Protein AF-A0A4U3ACS5-F1 (afdb_monomer)

Mean predicted aligned error: 6.68 Å

Sequence (131 aa):
DKVVKEVTTDKDGKATIDDLSVGKYKLVEKESLPGYKKLIESVSFEITKGMTEVLSLKIENEMVDTGNIEITKIDKDNKAPLVGVTFVVQDEKGNEVKKVTTDKEGKANVSDLSVGKYELVEVESLPGYKK

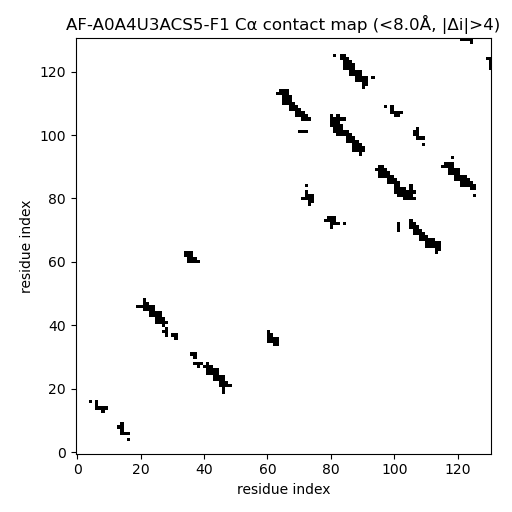Nearest PDB structures (foldseek):
  4p0d-assembly1_A  TM=8.844E-01  e=2.831E-04  Streptococcus pyogenes MGAS10394
  3is1-assembly1_X  TM=9.427E-01  e=7.070E-02  Staphylococcus saprophyticus subsp. saprophyticus ATCC 15305 = NCTC 7292
  3is0-assembly1_X  TM=7.943E-01  e=4.364E-02  Staphylococcus saprophyticus subsp. saprophyticus ATCC 15305 = NCTC 7292
  3irz-assembly1_A  TM=4.432E-01  e=2.174E-02  Staphylococcus saprophyticus subsp. saprophyticus ATCC 15305 = NCTC 7292
  2y24-assembly1_A  TM=4.923E-01  e=3.171E-01  Dickeya chrysanthemi

InterPro domains:
  IPR013783 Immunoglobulin-like fold [G3DSA:2.60.40.10] (1-70)
  IPR013783 Immunoglobulin-like fold [G3DSA:2.60.40.10] (71-131)
  IPR041033 SpaA-like, prealbumin fold domain subgroup 1 [PF17802] (3-56)
  IPR041033 SpaA-like, prealbumin fold domain subgroup 1 [PF17802] (67-130)

Structure (mmCIF, N/CA/C/O backbone):
data_AF-A0A4U3ACS5-F1
#
_entry.id   AF-A0A4U3ACS5-F1
#
loop_
_atom_site.group_PDB
_atom_site.id
_atom_site.type_symbol
_atom_site.label_atom_id
_atom_site.label_alt_id
_atom_site.label_comp_id
_atom_site.label_asym_id
_atom_site.label_entity_id
_atom_site.label_seq_id
_atom_site.pdbx_PDB_ins_code
_atom_site.Cartn_x
_atom_site.Cartn_y
_atom_site.Cartn_z
_atom_site.occupancy
_atom_site.B_iso_or_equiv
_atom_site.auth_seq_id
_atom_site.auth_comp_id
_atom_site.auth_asym_id
_atom_site.auth_atom_id
_atom_site.pdbx_PDB_model_num
ATOM 1 N N . ASP A 1 1 ? -13.704 -15.508 21.491 1.00 73.00 1 ASP A N 1
ATOM 2 C CA . ASP A 1 1 ? -14.334 -14.200 21.769 1.00 73.00 1 ASP A CA 1
ATOM 3 C C . ASP A 1 1 ? -15.684 -14.093 21.095 1.00 73.00 1 ASP A C 1
ATOM 5 O O . ASP A 1 1 ? -15.841 -14.602 19.992 1.00 73.00 1 ASP A O 1
ATOM 9 N N . LYS A 1 2 ? -16.659 -13.469 21.761 1.00 89.44 2 LYS A N 1
ATOM 10 C CA . LYS A 1 2 ? -17.986 -13.205 21.195 1.00 89.44 2 LYS A CA 1
ATOM 11 C C . LYS A 1 2 ? -18.021 -11.769 20.678 1.00 89.44 2 LYS A C 1
ATOM 13 O O . LYS A 1 2 ? -17.754 -10.847 21.443 1.00 89.44 2 LYS A O 1
ATOM 18 N N . VAL A 1 3 ? -18.380 -11.584 19.410 1.00 93.75 3 VAL A N 1
ATOM 19 C CA . VAL A 1 3 ? -18.648 -10.251 18.854 1.00 93.75 3 VAL A CA 1
ATOM 20 C C . VAL A 1 3 ? -19.976 -9.757 19.423 1.00 93.75 3 VAL A C 1
ATOM 22 O O . VAL A 1 3 ? -20.991 -10.444 19.320 1.00 93.75 3 VAL A O 1
ATOM 25 N N . VAL A 1 4 ? -19.954 -8.590 20.066 1.00 95.69 4 VAL A N 1
ATOM 26 C CA . VAL A 1 4 ? -21.152 -7.956 20.643 1.00 95.69 4 VAL A CA 1
ATOM 27 C C . VAL A 1 4 ? -21.725 -6.868 19.739 1.00 95.69 4 VAL A C 1
ATOM 29 O O . VAL A 1 4 ? -22.939 -6.695 19.703 1.00 95.69 4 VAL A O 1
ATOM 32 N N . LYS A 1 5 ? -20.871 -6.159 18.992 1.00 95.31 5 LYS A N 1
ATOM 33 C CA . LYS A 1 5 ? -21.249 -5.114 18.037 1.00 95.31 5 LYS A CA 1
ATOM 34 C C . LYS A 1 5 ? -20.142 -4.967 16.993 1.00 95.31 5 LYS A C 1
ATOM 36 O O . LYS A 1 5 ? -18.973 -5.184 17.308 1.00 95.31 5 LYS A O 1
ATOM 41 N N . GLU A 1 6 ? -20.519 -4.616 15.772 1.00 95.94 6 GLU A N 1
ATOM 42 C CA . GLU A 1 6 ? -19.607 -4.302 14.672 1.00 95.94 6 GLU A CA 1
ATOM 43 C C . GLU A 1 6 ? -19.964 -2.904 14.164 1.00 95.94 6 GLU A C 1
ATOM 45 O O . GLU A 1 6 ? -21.145 -2.575 14.042 1.00 95.94 6 GLU A O 1
ATOM 50 N N . VAL A 1 7 ? -18.951 -2.070 13.945 1.00 96.12 7 VAL A N 1
ATOM 51 C CA . VAL A 1 7 ? -19.102 -0.691 13.473 1.00 96.12 7 VAL A CA 1
ATOM 52 C C . VAL A 1 7 ? -18.013 -0.384 12.456 1.00 96.12 7 VAL A C 1
ATOM 54 O O . VAL A 1 7 ? -16.929 -0.965 12.505 1.00 96.12 7 VAL A O 1
ATOM 57 N N . THR A 1 8 ? -18.300 0.552 11.561 1.00 96.44 8 THR A N 1
ATOM 58 C CA . THR A 1 8 ? -17.364 1.055 10.553 1.00 96.44 8 THR A CA 1
ATOM 59 C C . THR A 1 8 ? -17.191 2.549 10.778 1.00 96.44 8 THR A C 1
ATOM 61 O O . THR A 1 8 ? -18.158 3.236 11.111 1.00 96.44 8 THR A O 1
ATOM 64 N N . THR A 1 9 ? -15.966 3.047 10.634 1.00 96.44 9 THR A N 1
ATOM 65 C CA . THR A 1 9 ? -15.699 4.482 10.704 1.00 96.44 9 THR A CA 1
ATOM 66 C C . THR A 1 9 ? -16.339 5.216 9.528 1.00 96.44 9 THR A C 1
ATOM 68 O O . THR A 1 9 ? -16.411 4.707 8.410 1.00 96.44 9 THR A O 1
ATOM 71 N N . ASP A 1 10 ? -16.831 6.420 9.790 1.00 97.06 10 ASP A N 1
ATOM 72 C CA . ASP A 1 10 ? -17.377 7.316 8.781 1.00 97.06 10 ASP A CA 1
ATOM 73 C C . ASP A 1 10 ? -16.269 8.059 8.006 1.00 97.06 10 ASP A C 1
ATOM 75 O O . ASP A 1 10 ? -15.069 7.863 8.215 1.00 97.06 10 ASP A O 1
ATOM 79 N N . LYS A 1 11 ? -16.682 8.954 7.100 1.00 96.69 11 LYS A N 1
ATOM 80 C CA . LYS A 1 11 ? -15.782 9.793 6.291 1.00 96.69 11 LYS A CA 1
ATOM 81 C C . LYS A 1 11 ? -14.870 10.717 7.111 1.00 96.69 11 LYS A C 1
ATOM 83 O O . LYS A 1 11 ? -13.879 11.204 6.578 1.00 96.69 11 LYS A O 1
ATOM 88 N N . ASP A 1 12 ? -15.228 10.987 8.365 1.00 96.62 12 ASP A N 1
ATOM 89 C CA . ASP A 1 12 ? -14.473 11.836 9.286 1.00 96.62 12 ASP A CA 1
ATOM 90 C C . ASP A 1 12 ? -13.623 10.983 10.255 1.00 96.62 12 ASP A C 1
ATOM 92 O O . ASP A 1 12 ? -13.015 11.520 11.184 1.00 96.62 12 ASP A O 1
ATOM 96 N N . GLY A 1 13 ? -13.569 9.659 10.043 1.00 95.00 13 GLY A N 1
ATOM 97 C CA . GLY A 1 13 ? -12.779 8.710 10.826 1.00 95.00 13 GLY A CA 1
ATOM 98 C C . GLY A 1 13 ? -13.406 8.326 12.167 1.00 95.00 13 GLY A C 1
ATOM 99 O O . GLY A 1 13 ? -12.688 7.874 13.060 1.00 95.00 13 GLY A O 1
ATOM 100 N N . LYS A 1 14 ? -14.719 8.516 12.346 1.00 96.75 14 LYS A N 1
ATOM 101 C CA . LYS A 1 14 ? -15.412 8.293 13.624 1.00 96.75 14 LYS A CA 1
ATOM 102 C C . LYS A 1 14 ? -16.374 7.117 13.554 1.00 96.75 14 LYS A C 1
ATOM 104 O O . LYS A 1 14 ? -17.014 6.882 12.539 1.00 96.75 14 LYS A O 1
ATOM 109 N N . ALA A 1 15 ? -16.507 6.396 14.660 1.00 96.75 15 ALA A N 1
ATOM 110 C CA . ALA A 1 15 ? -17.537 5.385 14.852 1.00 96.75 15 ALA A CA 1
ATOM 111 C C . 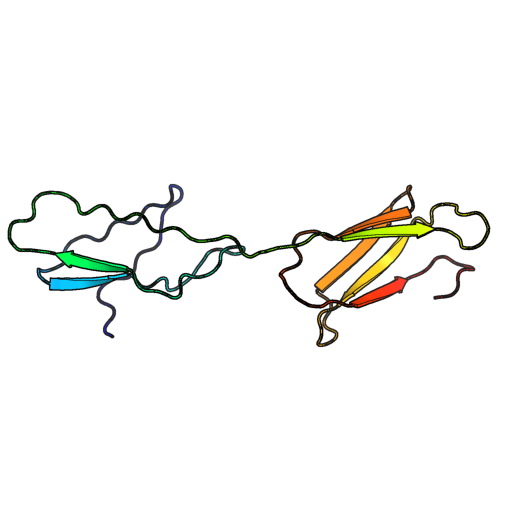ALA A 1 15 ? -18.099 5.506 16.271 1.00 96.75 15 ALA A C 1
ATOM 113 O O . ALA A 1 15 ? -17.354 5.777 17.215 1.00 96.75 15 ALA A O 1
ATOM 114 N N . THR A 1 16 ? -19.401 5.278 16.421 1.00 95.31 16 THR A N 1
ATOM 115 C CA . THR A 1 16 ? -20.092 5.336 17.713 1.00 95.31 16 THR A CA 1
ATOM 116 C C . THR A 1 16 ? -20.688 3.974 18.033 1.00 95.31 16 THR A C 1
ATOM 118 O O . THR A 1 16 ? -21.275 3.320 17.171 1.00 95.31 16 THR A O 1
ATOM 121 N N . ILE A 1 17 ? -20.513 3.530 19.278 1.00 95.12 17 ILE A N 1
ATOM 122 C CA . ILE A 1 17 ? -21.068 2.275 19.782 1.00 95.12 17 ILE A CA 1
ATOM 123 C C . ILE A 1 17 ? -21.988 2.600 20.955 1.00 95.12 17 ILE A C 1
ATOM 125 O O . ILE A 1 17 ? -21.522 2.839 22.065 1.00 95.12 17 ILE A O 1
ATOM 129 N N . ASP A 1 18 ? -23.292 2.563 20.700 1.00 92.50 18 ASP A N 1
ATOM 130 C CA . ASP A 1 18 ? -24.304 2.808 21.730 1.00 92.50 18 ASP A CA 1
ATOM 131 C C . ASP A 1 18 ? -24.751 1.517 22.433 1.00 92.50 18 ASP A C 1
ATOM 133 O O . ASP A 1 18 ? -24.530 0.406 21.929 1.00 92.50 18 ASP A O 1
ATOM 137 N N . ASP A 1 19 ? -25.421 1.678 23.575 1.00 90.44 19 ASP A N 1
ATOM 138 C CA . ASP A 1 19 ? -26.111 0.624 24.336 1.00 90.44 19 ASP A CA 1
ATOM 139 C C . ASP A 1 19 ? -25.220 -0.529 24.836 1.00 90.44 19 ASP A C 1
ATOM 141 O O . ASP A 1 19 ? -25.658 -1.677 24.963 1.00 90.44 19 ASP A O 1
ATOM 145 N N . LEU A 1 20 ? -23.955 -0.242 25.158 1.00 93.44 20 LEU A N 1
ATOM 146 C CA . LEU A 1 20 ? -23.097 -1.212 25.840 1.00 93.44 20 LEU A CA 1
ATOM 147 C C . LEU A 1 20 ? -23.486 -1.351 27.315 1.00 93.44 20 LEU A C 1
ATOM 149 O O . LEU A 1 20 ? -23.587 -0.377 28.058 1.00 93.44 20 LEU A O 1
ATOM 153 N N . SER A 1 21 ? -23.656 -2.596 27.759 1.00 94.62 21 SER A N 1
ATOM 154 C CA . SER A 1 21 ? -23.855 -2.911 29.176 1.00 94.62 21 SER A CA 1
ATOM 155 C C . SER A 1 21 ? -22.568 -2.699 29.979 1.00 94.62 21 SER A C 1
ATOM 157 O O . SER A 1 21 ? -21.469 -2.741 29.425 1.00 94.62 21 SER A O 1
ATOM 159 N N . VAL A 1 22 ? -22.691 -2.546 31.300 1.00 96.12 22 VAL A N 1
ATOM 160 C CA . VAL A 1 22 ? -21.538 -2.516 32.214 1.00 96.12 22 VAL A CA 1
ATOM 161 C C . VAL A 1 22 ? -20.686 -3.773 32.022 1.00 96.12 22 VAL A C 1
ATOM 163 O O . VAL A 1 22 ? -21.210 -4.888 32.043 1.00 96.12 22 VAL A O 1
ATOM 166 N N . GLY A 1 23 ? -19.381 -3.596 31.835 1.00 96.81 23 GLY A N 1
ATOM 167 C CA . GLY A 1 23 ? -18.460 -4.699 31.584 1.00 96.81 23 GLY A CA 1
ATOM 168 C C . GLY A 1 23 ? -17.163 -4.278 30.901 1.00 96.81 23 GLY A C 1
ATOM 169 O O . GLY A 1 23 ? -16.974 -3.121 30.528 1.00 96.81 23 GLY A O 1
ATOM 170 N N . LYS A 1 24 ? -16.269 -5.256 30.731 1.00 97.19 24 LYS A N 1
ATOM 171 C CA . LYS A 1 24 ? -14.975 -5.107 30.057 1.00 97.19 24 LYS A CA 1
ATOM 172 C C . LYS A 1 24 ? -15.067 -5.588 28.618 1.00 97.19 24 LYS A C 1
ATOM 174 O O . LYS A 1 24 ? -15.574 -6.679 28.355 1.00 97.19 24 LYS A O 1
ATOM 179 N N . TYR A 1 25 ? -14.528 -4.790 27.711 1.00 96.94 25 TYR A N 1
ATOM 180 C CA . TYR A 1 25 ? -14.588 -5.002 26.274 1.00 96.94 25 TYR A CA 1
ATOM 181 C C . TYR A 1 25 ? -13.215 -4.799 25.644 1.00 96.94 25 TYR A C 1
ATOM 183 O O . TYR A 1 25 ? -12.295 -4.244 26.246 1.00 96.94 25 TYR A O 1
ATOM 191 N N . LYS A 1 26 ? -13.095 -5.239 24.394 1.00 95.69 26 LYS A N 1
ATOM 192 C CA . LYS A 1 26 ? -11.955 -4.935 23.541 1.00 95.69 26 LYS A CA 1
ATOM 193 C C . LYS A 1 26 ? -12.428 -4.573 22.142 1.00 95.69 26 LYS A C 1
ATOM 195 O O . LYS A 1 26 ? -13.351 -5.203 21.625 1.00 95.69 26 LYS A O 1
ATOM 200 N N . LEU A 1 27 ? -11.784 -3.580 21.545 1.00 95.38 27 LEU A N 1
ATOM 201 C CA . LEU A 1 27 ? -11.899 -3.264 20.129 1.00 95.38 27 LEU A CA 1
ATOM 202 C C . LEU A 1 27 ? -10.850 -4.070 19.372 1.00 95.38 27 LEU A C 1
ATOM 204 O O . LEU A 1 27 ? -9.672 -4.064 19.727 1.00 95.38 27 LEU A O 1
ATOM 208 N N . VAL A 1 28 ? -11.301 -4.780 18.346 1.00 95.00 28 VAL A N 1
ATOM 209 C CA . VAL A 1 28 ? -10.449 -5.543 17.435 1.00 95.00 28 VAL A CA 1
ATOM 210 C C . VAL A 1 28 ? -10.704 -4.991 16.045 1.00 95.00 28 VAL A C 1
ATOM 212 O O . VAL A 1 28 ? -11.844 -5.021 15.581 1.00 95.00 28 VAL A O 1
ATOM 215 N N . GLU A 1 29 ? -9.665 -4.487 15.385 1.00 95.19 29 GLU A N 1
ATOM 216 C CA . GLU A 1 29 ? -9.791 -4.075 13.992 1.00 95.19 29 GLU A CA 1
ATOM 217 C C . GLU A 1 29 ? -10.021 -5.327 13.134 1.00 95.19 29 GLU A C 1
ATOM 219 O O . GLU A 1 29 ? -9.236 -6.281 13.146 1.00 95.19 29 GLU A O 1
ATOM 224 N N . LYS A 1 30 ? -11.146 -5.368 12.420 1.00 93.19 30 LYS A N 1
ATOM 225 C CA . LYS A 1 30 ? -11.512 -6.507 11.569 1.00 93.19 30 LYS A CA 1
ATOM 226 C C . LYS A 1 30 ? -10.973 -6.335 10.153 1.00 93.19 30 LYS A C 1
ATOM 228 O O . LYS A 1 30 ? -10.416 -7.281 9.597 1.00 93.19 30 LYS A O 1
ATOM 233 N N . GLU A 1 31 ? -11.065 -5.125 9.624 1.00 91.31 31 GLU A N 1
ATOM 234 C CA . GLU A 1 31 ? -10.635 -4.734 8.285 1.00 91.31 31 GLU A CA 1
ATOM 235 C C . GLU A 1 31 ? -9.910 -3.394 8.386 1.00 91.31 31 GLU A C 1
ATOM 237 O O . GLU A 1 31 ? -10.297 -2.559 9.199 1.00 91.31 31 GLU A O 1
ATOM 242 N N . SER A 1 32 ? -8.865 -3.215 7.579 1.00 90.31 32 SER A N 1
ATOM 243 C CA . SER A 1 32 ? -8.114 -1.962 7.497 1.00 90.31 32 SER A CA 1
ATOM 244 C C . SER A 1 32 ? -8.176 -1.407 6.079 1.00 90.31 32 SER A C 1
ATOM 246 O O . SER A 1 32 ? -8.473 -2.137 5.128 1.00 90.31 32 SER A O 1
ATOM 24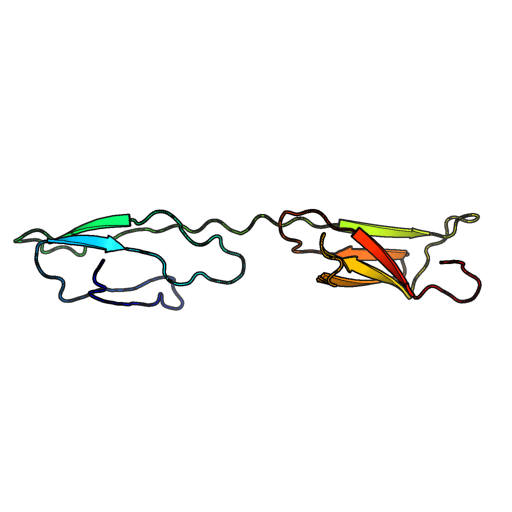8 N N . LEU A 1 33 ? -7.896 -0.114 5.930 1.00 90.31 33 LEU A N 1
ATOM 249 C CA . LEU A 1 33 ? -7.856 0.530 4.621 1.00 90.31 33 LEU A CA 1
ATOM 250 C C . LEU A 1 33 ? -6.623 0.072 3.820 1.00 90.31 33 LEU A C 1
ATOM 252 O O . LEU A 1 33 ? -5.565 -0.176 4.406 1.00 90.31 33 LEU A O 1
ATOM 256 N N . PRO A 1 34 ? -6.711 0.007 2.477 1.00 82.44 34 PRO A N 1
ATOM 257 C CA . PRO A 1 34 ? -5.537 -0.203 1.638 1.00 82.44 34 PRO A CA 1
ATOM 258 C C . PRO A 1 34 ? -4.429 0.806 1.969 1.00 82.44 34 PRO A C 1
ATOM 260 O O . PRO A 1 34 ? -4.689 2.002 2.085 1.00 82.44 34 PRO A O 1
ATOM 263 N N . GLY A 1 35 ? -3.196 0.320 2.122 1.00 81.94 35 GLY A N 1
ATOM 264 C CA . GLY A 1 35 ? -2.041 1.152 2.473 1.00 81.94 35 GLY A CA 1
ATOM 265 C C . GLY A 1 35 ? -1.831 1.381 3.973 1.00 81.94 35 GLY A C 1
ATOM 266 O O . GLY A 1 35 ? -0.849 2.022 4.331 1.00 81.94 35 GLY A O 1
ATOM 267 N N . TYR A 1 36 ? -2.674 0.824 4.849 1.00 88.94 36 TYR A N 1
ATOM 268 C CA . TYR A 1 36 ? -2.471 0.836 6.300 1.00 88.94 36 TYR A CA 1
ATOM 269 C C . TYR A 1 36 ? -2.179 -0.563 6.851 1.00 88.94 36 TYR A C 1
ATOM 271 O O . TYR A 1 36 ? -2.723 -1.572 6.395 1.00 88.94 36 TYR A O 1
ATOM 279 N N . LYS A 1 37 ? -1.292 -0.623 7.845 1.00 89.19 37 LYS A N 1
ATOM 280 C CA . LYS A 1 3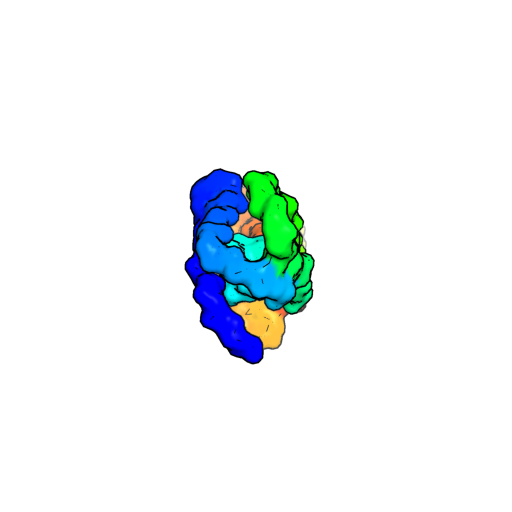7 ? -1.035 -1.820 8.640 1.00 89.19 37 LYS A CA 1
ATOM 281 C C . LYS A 1 37 ? -2.245 -2.046 9.541 1.00 89.19 37 LYS A C 1
ATOM 283 O O . LYS A 1 37 ? -2.579 -1.194 10.359 1.00 89.19 37 LYS A O 1
ATOM 288 N N . LYS A 1 38 ? -2.874 -3.213 9.400 1.00 90.06 38 LYS A N 1
ATOM 289 C CA . LYS A 1 38 ? -3.941 -3.649 10.301 1.00 90.06 38 LYS A CA 1
ATOM 290 C C . LYS A 1 38 ? -3.389 -3.782 11.720 1.00 90.06 38 LYS A C 1
ATOM 292 O O . LYS A 1 38 ? -2.377 -4.455 11.932 1.00 90.06 38 LYS A O 1
ATOM 297 N N . LEU A 1 39 ? -4.084 -3.198 12.682 1.00 91.56 39 LEU A N 1
ATOM 298 C CA . LEU A 1 39 ? -3.773 -3.283 14.093 1.00 91.56 39 LEU A CA 1
ATOM 299 C C . LEU A 1 39 ? -3.863 -4.742 14.563 1.00 91.56 39 LEU A C 1
ATOM 301 O O . LEU A 1 39 ? -4.906 -5.395 14.471 1.00 91.56 39 LEU A O 1
ATOM 305 N N . ILE A 1 40 ? -2.739 -5.264 15.057 1.00 87.88 40 ILE A N 1
ATOM 306 C CA . ILE A 1 40 ? -2.640 -6.633 15.587 1.00 87.88 40 ILE A CA 1
ATOM 307 C C . ILE A 1 40 ? -3.137 -6.676 17.037 1.00 87.88 40 ILE A C 1
ATOM 309 O O . ILE A 1 40 ? -3.771 -7.644 17.460 1.00 87.88 40 ILE A O 1
ATOM 313 N N . GLU A 1 41 ? -2.857 -5.620 17.799 1.00 90.62 41 GLU A N 1
ATOM 314 C CA . GLU A 1 41 ? -3.211 -5.527 19.210 1.00 90.62 41 GLU A CA 1
ATOM 315 C C . GLU A 1 41 ? -4.621 -4.967 19.404 1.00 90.62 41 GLU A C 1
ATOM 317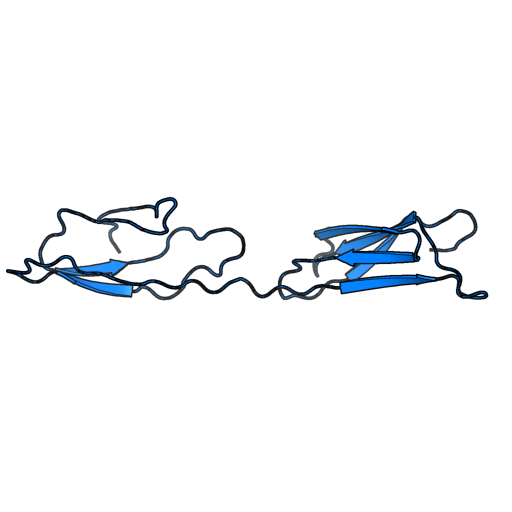 O O . GLU A 1 41 ? -5.022 -3.979 18.800 1.00 90.62 41 GLU A O 1
ATOM 322 N N . SER A 1 42 ? -5.400 -5.592 20.283 1.00 93.56 42 SER A N 1
ATOM 323 C CA . SER A 1 42 ? -6.737 -5.100 20.614 1.00 93.56 42 SER A CA 1
ATOM 324 C C . SER A 1 42 ? -6.689 -3.996 21.669 1.00 93.56 42 SER A C 1
ATOM 326 O O . SER A 1 42 ? -5.982 -4.136 22.668 1.00 93.56 42 SER A O 1
ATOM 328 N N . VAL A 1 43 ? -7.534 -2.975 21.537 1.00 95.38 43 VAL A N 1
ATOM 329 C CA . VAL A 1 43 ? -7.657 -1.895 22.529 1.00 95.38 43 VAL A CA 1
ATOM 330 C C . VAL A 1 43 ? -8.711 -2.269 23.569 1.00 95.38 43 VAL A C 1
ATOM 332 O O . VAL A 1 43 ? -9.888 -2.407 23.240 1.00 95.38 43 VAL A O 1
ATOM 335 N N . SER A 1 44 ? -8.308 -2.452 24.827 1.00 96.50 44 SER A N 1
ATOM 336 C CA . SER A 1 44 ? -9.229 -2.807 25.919 1.00 96.50 44 SER A CA 1
ATOM 337 C C . SER A 1 44 ? -9.845 -1.569 26.570 1.00 96.50 44 SER A C 1
ATOM 339 O O . SER A 1 44 ? -9.158 -0.573 26.782 1.00 96.50 44 SER A O 1
ATOM 341 N N . PHE A 1 45 ? -11.126 -1.645 26.927 1.00 96.31 45 PHE A N 1
ATOM 342 C CA . PHE A 1 45 ? -11.839 -0.588 27.646 1.00 96.31 45 PHE A CA 1
ATOM 343 C C . PHE A 1 45 ? -12.931 -1.169 28.554 1.00 96.31 45 PHE A C 1
ATOM 345 O O . PHE A 1 45 ? -13.297 -2.341 28.445 1.00 96.31 45 PHE A O 1
ATOM 352 N N . GLU A 1 46 ? -13.456 -0.361 29.472 1.00 96.25 46 GLU A N 1
ATOM 353 C CA . GLU A 1 46 ? -14.467 -0.786 30.441 1.00 96.25 46 GLU A CA 1
ATOM 354 C C . GLU A 1 46 ? -15.602 0.235 30.523 1.00 96.25 46 GLU A C 1
ATOM 356 O O . GLU A 1 46 ? -15.361 1.438 30.603 1.00 96.25 46 GLU A O 1
ATOM 361 N N . ILE A 1 47 ? -16.839 -0.261 30.516 1.00 96.19 47 ILE A N 1
ATOM 362 C CA . ILE A 1 47 ? -18.037 0.521 30.817 1.00 96.19 47 ILE A CA 1
ATOM 363 C C . ILE A 1 47 ? -18.403 0.255 32.269 1.00 96.19 47 ILE A C 1
ATOM 365 O O . ILE A 1 47 ? -18.693 -0.884 32.643 1.00 96.19 47 ILE A O 1
ATOM 369 N N . THR A 1 48 ? -18.401 1.300 33.091 1.00 95.44 48 THR A N 1
ATOM 370 C CA . THR A 1 48 ? -18.703 1.207 34.522 1.00 95.44 48 THR A CA 1
ATOM 371 C C . THR A 1 48 ? -20.093 1.753 34.835 1.00 95.44 48 THR A C 1
ATOM 373 O O . THR A 1 48 ? -20.683 2.541 34.093 1.00 95.44 48 THR A O 1
ATOM 376 N N . LYS A 1 49 ? -20.664 1.302 35.956 1.00 95.81 49 LYS A N 1
ATOM 377 C CA . LYS A 1 49 ? -21.976 1.772 36.405 1.00 95.81 49 LYS A CA 1
ATOM 378 C C . LYS A 1 49 ? -21.910 3.261 36.759 1.00 95.81 49 LYS A C 1
ATOM 380 O O . LYS A 1 49 ? -21.070 3.662 37.555 1.00 95.81 49 LYS A O 1
ATOM 385 N N . GLY A 1 50 ? -22.861 4.040 36.244 1.00 93.38 50 GLY A N 1
ATOM 386 C CA . GLY A 1 50 ? -22.985 5.471 36.546 1.00 93.38 50 GLY A CA 1
ATOM 387 C C . GLY A 1 50 ? -22.145 6.380 35.649 1.00 93.38 50 GLY A C 1
ATOM 388 O O . GLY A 1 50 ? -22.094 7.579 35.897 1.00 93.38 50 GLY A O 1
ATOM 389 N N . MET A 1 51 ? -21.511 5.834 34.612 1.00 91.50 51 MET A N 1
ATOM 390 C CA . MET A 1 51 ? -20.828 6.623 33.596 1.00 91.50 51 MET A CA 1
ATOM 391 C C . MET A 1 51 ? -21.847 7.458 32.801 1.00 91.50 51 MET A C 1
ATOM 393 O O . MET A 1 51 ? -22.787 6.912 32.229 1.00 91.50 51 MET A O 1
ATOM 397 N N . THR A 1 52 ? -21.682 8.782 32.806 1.00 88.81 52 THR A N 1
ATOM 398 C CA . THR A 1 52 ? -22.565 9.739 32.109 1.00 88.81 52 THR A CA 1
ATOM 399 C C . THR A 1 52 ? -21.897 10.404 30.910 1.00 88.81 52 THR A C 1
ATOM 401 O O . THR A 1 52 ? -22.578 10.976 30.066 1.00 88.81 52 THR A O 1
ATOM 404 N N . GLU A 1 53 ? -20.568 10.356 30.846 1.00 91.38 53 GLU A N 1
ATOM 405 C CA . GLU A 1 53 ? -19.782 10.926 29.757 1.00 91.38 53 GLU A CA 1
ATOM 406 C C . GLU A 1 53 ? -19.489 9.877 28.684 1.00 91.38 53 GLU A C 1
ATOM 408 O O . GLU A 1 53 ? -19.356 8.684 28.967 1.00 91.38 53 GLU A O 1
ATOM 413 N N . VAL A 1 54 ? -19.357 10.336 27.440 1.00 91.44 54 VAL A N 1
ATOM 414 C CA . VAL A 1 54 ? -18.978 9.479 26.315 1.00 91.44 54 VAL A CA 1
ATOM 415 C C . VAL A 1 54 ? -17.500 9.114 26.439 1.00 91.44 54 VAL A C 1
ATOM 417 O O . VAL A 1 54 ? -16.630 9.987 26.406 1.00 91.44 54 VAL A O 1
ATOM 420 N N . LEU A 1 55 ? -17.203 7.815 26.526 1.00 94.00 55 LEU A N 1
ATOM 421 C CA . LEU A 1 55 ? -15.828 7.328 26.461 1.00 94.00 55 LEU A CA 1
ATOM 422 C C . LEU A 1 55 ? -15.258 7.574 25.061 1.00 94.00 55 LEU A C 1
ATOM 424 O O . LEU A 1 55 ? -15.696 6.957 24.092 1.00 94.00 55 LEU A O 1
ATOM 428 N N . SER A 1 56 ? -14.262 8.450 24.959 1.00 95.25 56 SER A N 1
ATOM 429 C CA . SER A 1 56 ? -13.573 8.731 23.697 1.00 95.25 56 SER A CA 1
ATOM 430 C C . SER A 1 56 ? -12.266 7.950 23.621 1.00 95.25 56 SER A C 1
ATOM 432 O O . SER A 1 56 ? -11.396 8.105 24.476 1.00 95.25 56 SER A O 1
ATOM 434 N N . LEU A 1 57 ? -12.117 7.126 22.584 1.00 95.19 57 LEU A N 1
ATOM 435 C CA . LEU A 1 57 ? -10.896 6.373 22.300 1.00 95.19 57 LEU A CA 1
ATOM 436 C C . LEU A 1 57 ? -10.309 6.852 20.973 1.00 95.19 57 LEU A C 1
ATOM 438 O O . LEU A 1 57 ? -11.036 7.018 19.994 1.00 95.19 57 LEU A O 1
ATOM 442 N N . LYS A 1 58 ? -8.991 7.057 20.938 1.00 94.44 58 LYS A N 1
ATOM 443 C CA . LYS A 1 58 ? -8.244 7.331 19.709 1.00 94.44 58 LYS A CA 1
ATOM 444 C C . LYS A 1 58 ? -7.477 6.072 19.325 1.00 94.44 58 LYS A C 1
ATOM 446 O O . LYS A 1 58 ? -6.739 5.537 20.147 1.00 94.44 58 LYS A O 1
ATOM 451 N N . ILE A 1 59 ? -7.670 5.611 18.096 1.00 93.69 59 ILE A N 1
ATOM 452 C CA . ILE A 1 59 ? -6.981 4.449 17.533 1.00 93.69 59 ILE A CA 1
ATOM 453 C C . ILE A 1 59 ? -6.183 4.950 16.337 1.00 93.69 59 ILE A C 1
ATOM 455 O O . ILE A 1 59 ? -6.703 5.717 15.526 1.00 93.69 59 ILE A O 1
ATOM 459 N N . GLU A 1 60 ? -4.916 4.565 16.263 1.00 91.56 60 GLU A N 1
ATOM 460 C CA . GLU A 1 60 ? -3.995 4.996 15.218 1.00 91.56 60 GLU A CA 1
ATOM 461 C C . GLU A 1 60 ? -3.561 3.778 14.406 1.00 91.56 60 GLU A C 1
ATOM 463 O O . GLU A 1 60 ?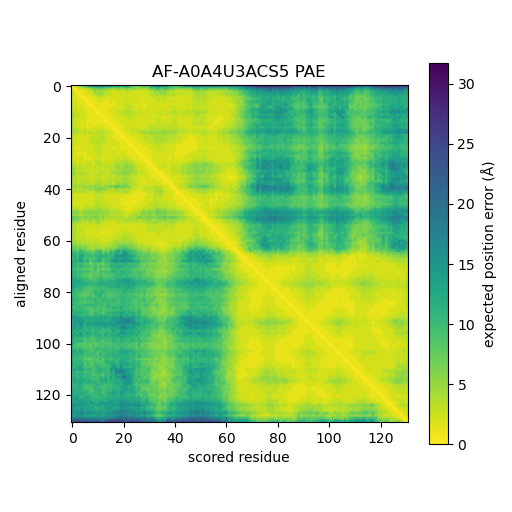 -3.193 2.754 14.981 1.00 91.56 60 GLU A O 1
ATOM 468 N N . ASN A 1 61 ? -3.595 3.908 13.080 1.00 91.31 61 ASN A N 1
ATOM 469 C CA . ASN A 1 61 ? -3.011 2.934 12.167 1.00 91.31 61 ASN A CA 1
ATOM 470 C C . ASN A 1 61 ? -1.742 3.512 11.555 1.00 91.31 61 ASN A C 1
ATOM 472 O O . ASN A 1 61 ? -1.689 4.682 11.169 1.00 91.31 61 ASN A O 1
ATOM 476 N N . GLU A 1 62 ? -0.737 2.662 11.421 1.00 88.56 62 GLU A N 1
ATOM 477 C CA . GLU A 1 62 ? 0.496 2.987 10.719 1.00 88.56 62 GLU A CA 1
ATOM 478 C C . GLU A 1 62 ? 0.309 2.739 9.216 1.00 88.56 62 GLU A C 1
ATOM 480 O O . GLU A 1 62 ? -0.371 1.790 8.823 1.00 88.56 62 GLU A O 1
ATOM 485 N N . MET A 1 63 ? 0.899 3.569 8.353 1.00 85.62 63 MET A N 1
ATOM 486 C CA . MET A 1 63 ? 0.937 3.261 6.922 1.00 85.62 63 MET A CA 1
ATOM 487 C C . MET A 1 63 ? 1.839 2.051 6.662 1.00 85.62 63 MET A C 1
ATOM 489 O O . MET A 1 63 ? 2.796 1.789 7.390 1.00 85.62 63 MET A O 1
ATOM 493 N N . VAL A 1 64 ? 1.529 1.287 5.619 1.00 85.25 64 VAL A N 1
ATOM 494 C CA . VAL A 1 64 ? 2.439 0.256 5.120 1.00 85.25 64 VAL A CA 1
ATOM 495 C C . VAL A 1 64 ? 3.690 0.952 4.598 1.00 85.25 64 VAL A C 1
ATOM 497 O O . VAL A 1 64 ? 3.596 1.883 3.804 1.00 85.25 64 VAL A O 1
ATOM 500 N N . ASP A 1 65 ? 4.859 0.486 5.029 1.00 85.88 65 ASP A N 1
ATOM 501 C CA . ASP A 1 65 ? 6.126 0.996 4.520 1.00 85.88 65 ASP A CA 1
ATOM 502 C C . ASP A 1 65 ? 6.241 0.691 3.023 1.00 85.88 65 ASP A C 1
ATOM 504 O O . ASP A 1 65 ? 6.146 -0.468 2.593 1.00 85.88 65 ASP A O 1
ATOM 508 N N . THR A 1 66 ? 6.465 1.735 2.228 1.00 89.50 66 THR A N 1
ATOM 509 C CA . THR A 1 66 ? 6.666 1.619 0.784 1.00 89.50 66 THR A CA 1
ATOM 510 C C . THR A 1 66 ? 7.940 2.314 0.336 1.00 89.50 66 THR A C 1
ATOM 512 O O . THR A 1 66 ? 8.307 3.365 0.860 1.00 89.50 66 THR A O 1
ATOM 515 N N . GLY A 1 67 ? 8.590 1.743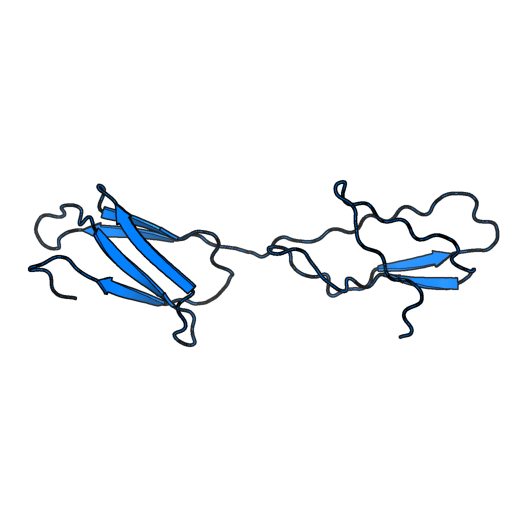 -0.673 1.00 88.56 67 GLY A N 1
ATOM 516 C CA . GLY A 1 67 ? 9.733 2.323 -1.363 1.00 88.56 67 GLY A CA 1
ATOM 517 C C . GLY A 1 67 ? 9.412 2.695 -2.808 1.00 88.56 67 GLY A C 1
ATOM 518 O O . GLY A 1 67 ? 8.439 2.220 -3.398 1.00 88.56 67 GLY A O 1
ATOM 519 N N . ASN A 1 68 ? 10.288 3.519 -3.379 1.00 93.81 68 ASN A N 1
ATOM 520 C CA . ASN A 1 68 ? 10.242 3.932 -4.776 1.00 93.81 68 ASN A CA 1
ATOM 521 C C . ASN A 1 68 ? 11.567 3.567 -5.456 1.00 93.81 68 ASN A C 1
ATOM 523 O O . ASN A 1 68 ? 12.623 3.640 -4.823 1.00 93.81 68 ASN A O 1
ATOM 527 N N . ILE A 1 69 ? 11.522 3.226 -6.743 1.00 94.75 69 ILE A N 1
ATOM 528 C CA . ILE A 1 69 ? 12.715 3.062 -7.583 1.00 94.75 69 ILE A CA 1
ATOM 529 C C . ILE A 1 69 ? 12.616 3.962 -8.819 1.00 94.75 69 ILE A C 1
ATOM 531 O O . ILE A 1 69 ? 11.565 4.045 -9.455 1.00 94.75 69 ILE A O 1
ATOM 535 N N . GLU A 1 70 ? 13.723 4.621 -9.161 1.00 97.19 70 GLU A N 1
ATOM 536 C CA . GLU A 1 70 ? 13.914 5.291 -10.450 1.00 97.19 70 GLU A CA 1
ATOM 537 C C . GLU A 1 70 ? 14.863 4.432 -11.294 1.00 97.19 70 GLU A C 1
ATOM 539 O O . GLU A 1 70 ? 15.942 4.034 -10.851 1.00 97.19 70 GLU A O 1
ATOM 544 N N . ILE A 1 71 ? 14.450 4.136 -12.519 1.00 97.69 71 ILE A N 1
ATOM 545 C CA . ILE A 1 71 ? 15.217 3.408 -13.525 1.00 97.69 71 ILE A CA 1
ATOM 546 C C . ILE A 1 71 ? 15.710 4.441 -14.528 1.00 97.69 71 ILE A C 1
ATOM 548 O O . ILE A 1 71 ? 14.914 5.227 -15.027 1.00 97.69 71 ILE A O 1
ATOM 552 N N . THR A 1 72 ? 17.000 4.420 -14.863 1.00 97.75 72 THR A N 1
ATOM 553 C CA . THR A 1 72 ? 17.566 5.214 -15.964 1.00 97.75 72 THR A CA 1
ATOM 554 C C . THR A 1 72 ? 18.191 4.269 -16.984 1.00 97.75 72 THR A C 1
ATOM 556 O O . THR A 1 72 ? 19.138 3.545 -16.672 1.00 97.75 72 THR A O 1
ATOM 559 N N . LYS A 1 73 ? 17.662 4.267 -18.209 1.00 97.00 73 LYS A N 1
ATOM 560 C CA . LYS A 1 73 ? 18.106 3.416 -19.313 1.00 97.00 73 LYS A CA 1
ATOM 561 C C . LYS A 1 73 ? 18.790 4.252 -20.382 1.00 97.00 73 LYS A C 1
ATOM 563 O O . LYS A 1 73 ? 18.209 5.171 -20.956 1.00 97.00 73 LYS A O 1
ATOM 568 N N . ILE A 1 74 ? 20.030 3.883 -20.667 1.00 97.12 74 ILE A N 1
ATOM 569 C CA . ILE A 1 74 ? 20.885 4.568 -21.631 1.00 97.12 74 ILE A CA 1
ATOM 570 C C . ILE A 1 74 ? 21.527 3.575 -22.592 1.00 97.12 74 ILE A C 1
ATOM 572 O O . ILE A 1 74 ? 21.687 2.390 -22.284 1.00 97.12 74 ILE A O 1
ATOM 576 N N . ASP A 1 75 ? 21.920 4.087 -23.748 1.00 96.31 75 ASP A N 1
ATOM 577 C CA . ASP A 1 75 ? 22.769 3.398 -24.702 1.00 96.31 75 ASP A CA 1
ATOM 578 C C . ASP A 1 75 ? 24.154 3.119 -24.096 1.00 96.31 75 ASP A C 1
ATOM 580 O O . ASP A 1 75 ? 24.730 3.943 -23.374 1.00 96.31 75 ASP A O 1
ATOM 584 N N . LYS A 1 76 ? 24.707 1.939 -24.388 1.00 95.31 76 LYS A N 1
ATOM 585 C CA . LYS A 1 76 ? 25.989 1.512 -23.822 1.00 95.31 76 LYS A CA 1
ATOM 586 C C . LYS A 1 76 ? 27.150 2.381 -24.305 1.00 95.31 76 LYS A C 1
ATOM 588 O O . LYS A 1 76 ? 28.042 2.669 -23.499 1.00 95.31 76 LYS A O 1
ATOM 593 N N . ASP A 1 77 ? 27.132 2.788 -25.566 1.00 95.75 77 ASP A N 1
ATOM 594 C CA . ASP A 1 77 ? 28.267 3.398 -26.245 1.00 95.75 77 ASP A CA 1
ATOM 595 C C . ASP A 1 77 ? 28.205 4.923 -26.146 1.00 95.75 77 ASP A C 1
ATOM 597 O O . ASP A 1 77 ? 29.140 5.547 -25.645 1.00 95.75 77 ASP A O 1
ATOM 601 N N . ASN A 1 78 ? 27.084 5.528 -26.549 1.00 96.12 78 ASN A N 1
ATOM 602 C CA . ASN A 1 78 ? 26.954 6.989 -26.622 1.00 96.12 78 ASN A CA 1
ATOM 603 C C . ASN A 1 78 ? 26.255 7.626 -25.405 1.00 96.12 78 ASN A C 1
ATOM 605 O O . ASN A 1 78 ? 26.180 8.852 -25.326 1.00 96.12 78 ASN A O 1
ATOM 609 N N . LYS A 1 79 ? 25.771 6.815 -24.452 1.00 96.94 79 LYS A N 1
ATOM 610 C CA . LYS A 1 79 ? 25.054 7.249 -23.234 1.00 96.94 79 LYS A CA 1
ATOM 611 C C . LYS A 1 79 ? 23.748 8.007 -23.492 1.00 96.94 79 LYS A C 1
ATOM 613 O O . LYS A 1 79 ? 23.201 8.592 -22.559 1.00 96.94 79 LYS A O 1
ATOM 618 N N . ALA A 1 80 ? 23.230 7.986 -24.720 1.00 97.31 80 ALA A N 1
ATOM 619 C CA . ALA A 1 80 ? 21.954 8.602 -25.046 1.00 97.31 80 ALA A CA 1
ATOM 620 C C . ALA A 1 80 ? 20.809 7.898 -24.296 1.00 97.31 80 ALA A C 1
ATOM 622 O O . ALA A 1 80 ? 20.854 6.676 -24.125 1.00 97.31 80 ALA A O 1
ATOM 623 N N . PRO A 1 81 ? 19.781 8.639 -23.855 1.00 97.75 81 PRO A N 1
ATOM 624 C CA . PRO A 1 81 ? 18.616 8.053 -23.208 1.00 97.75 81 PRO A CA 1
ATOM 625 C C . PRO A 1 81 ? 17.848 7.140 -24.168 1.00 97.75 81 PRO A C 1
ATOM 627 O O . PRO A 1 81 ? 17.632 7.482 -25.332 1.00 97.75 81 PRO A O 1
ATOM 630 N N . LEU A 1 82 ? 17.405 5.984 -23.668 1.00 97.31 82 LEU A N 1
ATOM 631 C CA . LEU A 1 82 ? 16.593 5.038 -24.432 1.00 97.31 82 LEU A CA 1
ATOM 632 C C . LEU A 1 82 ? 15.137 5.131 -23.983 1.00 97.31 82 LEU A C 1
ATOM 634 O O . LEU A 1 82 ? 14.754 4.554 -22.967 1.00 97.31 82 LEU A O 1
ATOM 638 N N . VAL A 1 83 ? 14.336 5.862 -24.755 1.00 97.50 83 VAL A N 1
ATOM 639 C CA . VAL A 1 83 ? 12.882 6.002 -24.581 1.00 97.50 83 VAL A CA 1
ATOM 640 C C . VAL A 1 83 ? 12.144 4.760 -25.071 1.00 97.50 83 VAL A C 1
ATOM 642 O O . VAL A 1 83 ? 12.530 4.182 -26.080 1.00 97.50 83 VAL A O 1
ATOM 645 N N . GLY A 1 84 ? 11.055 4.370 -24.409 1.00 97.19 84 GLY A N 1
ATOM 646 C CA . GLY A 1 84 ? 10.191 3.282 -24.874 1.00 97.19 84 GLY A CA 1
ATOM 647 C C . GLY A 1 84 ? 10.666 1.869 -24.519 1.00 97.19 84 GLY A C 1
ATOM 648 O O . GLY A 1 84 ? 10.113 0.908 -25.044 1.00 97.19 84 GLY A O 1
ATOM 649 N N . VAL A 1 85 ? 11.667 1.721 -23.645 1.00 97.81 85 VAL A N 1
ATOM 650 C CA . VAL A 1 85 ? 12.089 0.419 -23.104 1.00 97.81 85 VAL A CA 1
ATOM 651 C C . VAL A 1 85 ? 11.178 0.058 -21.939 1.00 97.81 85 VAL A C 1
ATOM 653 O O . VAL A 1 85 ? 11.001 0.862 -21.022 1.00 97.81 85 VAL A O 1
ATOM 656 N N . THR A 1 86 ? 10.613 -1.145 -21.957 1.00 97.88 86 THR A N 1
ATOM 657 C CA . THR A 1 86 ? 9.645 -1.579 -20.947 1.00 97.88 86 THR A CA 1
ATOM 658 C C . THR A 1 86 ? 10.261 -2.574 -19.975 1.00 97.88 86 THR A C 1
ATOM 660 O O . THR A 1 86 ? 10.842 -3.583 -20.381 1.00 97.88 86 THR A O 1
ATOM 663 N N . PHE A 1 87 ? 10.059 -2.322 -18.685 1.00 98.00 87 PHE A N 1
ATOM 664 C CA . PHE A 1 87 ? 10.458 -3.181 -17.581 1.00 98.00 87 PHE A CA 1
ATOM 665 C C . PHE A 1 87 ? 9.241 -3.691 -16.814 1.00 98.00 87 PHE A C 1
ATOM 667 O O . PHE A 1 87 ? 8.238 -2.990 -16.671 1.00 98.00 87 PHE A O 1
ATOM 674 N N . VAL A 1 88 ? 9.364 -4.898 -16.273 1.00 97.88 88 VAL A N 1
ATOM 675 C CA . VAL A 1 88 ? 8.438 -5.470 -15.299 1.00 97.88 88 VAL A CA 1
ATOM 676 C C . VAL A 1 88 ? 9.171 -5.648 -13.975 1.00 97.88 88 VAL A C 1
ATOM 678 O O . VAL A 1 88 ? 10.252 -6.230 -13.931 1.00 97.88 88 VAL A O 1
ATOM 681 N N . VAL A 1 89 ? 8.575 -5.140 -12.899 1.00 97.56 89 VAL A N 1
ATOM 682 C CA . VAL A 1 89 ? 8.974 -5.433 -11.521 1.00 97.56 89 VAL A CA 1
ATOM 683 C C . VAL A 1 89 ? 8.253 -6.702 -11.091 1.00 97.56 89 VAL A C 1
ATOM 685 O O . VAL A 1 89 ? 7.022 -6.744 -11.133 1.00 97.56 89 VAL A O 1
ATOM 688 N N . GLN A 1 90 ? 9.009 -7.716 -10.684 1.00 97.69 90 GLN A N 1
ATOM 689 C CA . GLN A 1 90 ? 8.491 -8.995 -10.208 1.00 97.69 90 GLN A CA 1
ATOM 690 C C . GLN A 1 90 ? 8.764 -9.178 -8.716 1.00 97.69 90 GLN A C 1
ATOM 692 O O . GLN A 1 90 ? 9.791 -8.719 -8.216 1.00 97.69 90 GLN A O 1
ATOM 697 N N . ASP A 1 91 ? 7.849 -9.835 -8.003 1.00 94.50 91 ASP A N 1
ATOM 698 C CA . ASP A 1 91 ? 8.079 -10.269 -6.619 1.00 94.50 91 ASP A CA 1
ATOM 699 C C . ASP A 1 91 ? 9.033 -11.485 -6.555 1.00 94.50 91 ASP A C 1
ATOM 701 O O . ASP A 1 91 ? 9.388 -12.069 -7.578 1.00 94.50 91 ASP A O 1
ATOM 705 N N . GLU A 1 92 ? 9.435 -11.919 -5.351 1.00 93.38 92 GLU A N 1
ATOM 706 C CA . GLU A 1 92 ? 10.296 -13.111 -5.166 1.00 93.38 92 GLU A CA 1
ATOM 707 C C . GLU A 1 92 ? 9.718 -14.414 -5.752 1.00 93.38 92 GLU A C 1
ATOM 709 O O . GLU A 1 92 ? 10.444 -15.398 -5.890 1.00 93.38 92 GLU A O 1
ATOM 714 N N . LYS A 1 93 ? 8.420 -14.456 -6.068 1.00 94.31 93 LYS A N 1
ATOM 715 C CA . LYS A 1 93 ? 7.755 -15.618 -6.673 1.00 94.31 93 LYS A CA 1
ATOM 716 C C . LYS A 1 93 ? 7.687 -15.513 -8.201 1.00 94.31 93 LYS A C 1
ATOM 718 O O . LYS A 1 93 ? 7.165 -16.430 -8.834 1.00 94.31 93 LYS A O 1
ATOM 723 N N . GLY A 1 94 ? 8.198 -14.428 -8.785 1.00 94.12 94 GLY A N 1
ATOM 724 C CA . GLY A 1 94 ? 8.151 -14.151 -10.219 1.00 94.12 94 GLY A CA 1
ATOM 725 C C . GLY A 1 94 ? 6.817 -13.574 -10.704 1.00 94.12 94 GLY A C 1
ATOM 726 O O . GLY A 1 94 ? 6.593 -13.514 -11.913 1.00 94.12 94 GLY A O 1
ATOM 727 N N . ASN A 1 95 ? 5.918 -13.156 -9.804 1.00 95.56 95 ASN A N 1
ATOM 728 C CA . ASN A 1 95 ? 4.664 -12.514 -10.205 1.00 95.56 95 ASN A CA 1
ATOM 729 C C . ASN A 1 95 ? 4.922 -11.062 -10.606 1.00 95.56 95 ASN A C 1
ATOM 731 O O . ASN A 1 95 ? 5.642 -10.346 -9.915 1.00 95.56 95 ASN A O 1
ATOM 735 N N . GLU A 1 96 ? 4.281 -10.605 -11.680 1.00 96.81 96 GLU A N 1
ATOM 736 C CA . GLU A 1 96 ? 4.308 -9.199 -12.086 1.00 96.81 96 GLU A CA 1
ATOM 737 C C . GLU A 1 96 ? 3.599 -8.309 -11.052 1.00 96.81 96 GLU A C 1
ATOM 739 O O . GLU A 1 96 ? 2.428 -8.510 -10.732 1.00 96.81 96 GLU A O 1
ATOM 744 N N . VAL A 1 97 ? 4.328 -7.311 -10.549 1.00 95.44 97 VAL A N 1
ATOM 745 C CA . VAL A 1 97 ? 3.852 -6.320 -9.573 1.00 95.44 97 VAL A CA 1
ATOM 746 C C . VAL A 1 97 ? 3.510 -5.008 -10.272 1.00 95.44 97 VAL A C 1
ATOM 748 O O . VAL A 1 97 ? 2.440 -4.444 -10.049 1.00 95.44 97 VAL A O 1
ATOM 751 N N . LYS A 1 98 ? 4.415 -4.511 -11.126 1.00 96.19 98 LYS A N 1
ATOM 752 C CA . LYS A 1 98 ? 4.232 -3.288 -11.924 1.00 96.19 98 LYS A CA 1
ATOM 753 C C . LYS A 1 98 ? 4.969 -3.398 -13.258 1.00 96.19 98 LYS A C 1
ATOM 755 O O . LYS A 1 98 ? 6.055 -3.967 -13.318 1.00 96.19 98 LYS A O 1
ATOM 760 N N . LYS A 1 99 ? 4.416 -2.777 -14.302 1.00 97.56 99 LYS A N 1
ATOM 761 C CA . LYS A 1 99 ? 5.038 -2.617 -15.624 1.00 97.56 99 LYS A CA 1
ATOM 762 C C . LYS A 1 99 ? 5.243 -1.131 -15.906 1.00 97.56 99 LYS A C 1
ATOM 764 O O . LYS A 1 99 ? 4.312 -0.344 -15.739 1.00 97.56 99 LYS A O 1
ATOM 769 N N . VAL A 1 100 ? 6.453 -0.744 -16.303 1.00 97.81 100 VAL A N 1
ATOM 770 C CA . VAL A 1 100 ? 6.824 0.655 -16.565 1.00 97.81 100 VAL A CA 1
ATOM 771 C C . VAL A 1 100 ? 7.651 0.783 -17.833 1.00 97.81 100 VAL A C 1
ATOM 773 O O . VAL A 1 100 ? 8.439 -0.101 -18.156 1.00 97.81 100 VAL A O 1
ATOM 776 N N . THR A 1 101 ? 7.495 1.900 -18.535 1.00 98.12 101 THR A N 1
ATOM 777 C CA . THR A 1 101 ? 8.195 2.183 -19.792 1.00 98.12 101 THR A CA 1
ATOM 778 C C . THR A 1 101 ? 8.980 3.477 -19.658 1.00 98.12 101 THR A C 1
ATOM 780 O O . THR A 1 101 ? 8.487 4.436 -19.061 1.00 98.12 101 THR A O 1
ATOM 783 N N . THR A 1 102 ? 10.198 3.504 -20.194 1.00 98.50 102 THR A N 1
ATOM 784 C CA . THR A 1 102 ? 11.069 4.676 -20.113 1.00 98.50 102 THR A CA 1
ATOM 785 C C . THR A 1 102 ? 10.539 5.850 -20.929 1.00 98.50 102 THR A C 1
ATOM 787 O O . THR A 1 102 ? 10.053 5.695 -22.052 1.00 98.50 102 THR A O 1
ATOM 790 N N . ASP A 1 103 ? 10.645 7.042 -20.359 1.00 98.44 103 ASP A N 1
ATOM 791 C CA . ASP A 1 103 ? 10.245 8.307 -20.956 1.00 98.44 103 ASP A CA 1
ATOM 792 C C . ASP A 1 103 ? 11.326 8.881 -21.892 1.00 98.44 103 ASP A C 1
ATOM 794 O O . ASP A 1 103 ? 12.315 8.229 -22.233 1.00 98.44 103 ASP A O 1
ATOM 798 N N . LYS A 1 104 ? 11.128 10.126 -22.341 1.00 98.00 104 LYS A N 1
ATOM 799 C CA . LYS A 1 104 ? 12.039 10.825 -23.262 1.00 98.00 104 LYS A CA 1
ATOM 800 C C . LYS A 1 104 ? 13.435 11.069 -22.680 1.00 98.00 104 LYS A C 1
ATOM 802 O O . LYS A 1 104 ? 14.369 11.269 -23.452 1.00 98.00 104 LYS A O 1
ATOM 807 N N . GLU A 1 105 ? 13.577 11.058 -21.359 1.00 97.88 105 GLU A N 1
ATOM 808 C CA . GLU A 1 105 ? 14.858 11.167 -20.657 1.00 97.88 105 GLU A CA 1
ATOM 809 C C . GLU A 1 105 ? 15.467 9.783 -20.376 1.00 97.88 105 GLU A C 1
ATOM 811 O O . GLU A 1 105 ? 16.507 9.676 -19.729 1.00 97.88 105 GLU A O 1
ATOM 816 N N . GLY A 1 106 ? 14.845 8.712 -20.885 1.00 97.75 106 GLY A N 1
ATOM 817 C CA . GLY A 1 106 ? 15.257 7.335 -20.643 1.00 97.75 106 GLY A CA 1
ATOM 818 C C . GLY A 1 106 ? 14.914 6.865 -19.233 1.00 97.75 106 GLY A C 1
ATOM 819 O O . GLY A 1 106 ? 15.480 5.871 -18.778 1.00 97.75 106 GLY A O 1
ATOM 820 N N . LYS A 1 107 ? 14.016 7.559 -18.525 1.00 98.38 107 LYS A N 1
ATOM 821 C CA . LYS A 1 107 ? 13.695 7.281 -17.126 1.00 98.38 107 LYS A CA 1
ATOM 822 C C . LYS A 1 107 ? 12.356 6.586 -16.956 1.00 98.38 107 LYS A C 1
ATOM 824 O O . LYS A 1 107 ? 11.422 6.828 -17.707 1.00 98.38 107 LYS A O 1
ATOM 829 N N . ALA A 1 108 ? 12.239 5.734 -15.947 1.00 98.19 108 ALA A N 1
ATOM 830 C CA . ALA A 1 108 ? 10.968 5.158 -15.521 1.00 98.19 108 ALA A CA 1
ATOM 831 C C . ALA A 1 108 ? 10.902 5.126 -13.993 1.00 98.19 108 ALA A C 1
ATOM 833 O O . ALA A 1 108 ? 11.883 4.791 -13.337 1.00 98.19 108 ALA A O 1
ATOM 834 N N . ASN A 1 109 ? 9.744 5.454 -13.426 1.00 97.50 109 ASN A N 1
ATOM 835 C CA . ASN A 1 109 ? 9.545 5.494 -11.980 1.00 97.50 109 ASN A CA 1
ATOM 836 C C . ASN A 1 109 ? 8.553 4.420 -11.547 1.00 97.50 109 ASN A C 1
ATOM 838 O O . ASN A 1 109 ? 7.496 4.259 -12.158 1.00 97.50 109 ASN A O 1
ATOM 842 N N . VAL A 1 110 ? 8.878 3.723 -10.463 1.00 96.50 110 VAL A N 1
ATOM 843 C CA . VAL A 1 110 ? 7.982 2.775 -9.803 1.00 96.50 110 VAL A CA 1
ATOM 844 C C . VAL A 1 110 ? 7.813 3.231 -8.362 1.00 96.50 110 VAL A C 1
ATOM 846 O O . VAL A 1 110 ? 8.767 3.223 -7.589 1.00 96.50 110 VAL A O 1
ATOM 849 N N . SER A 1 111 ? 6.604 3.656 -8.012 1.00 92.38 111 SER A N 1
ATOM 850 C CA . SER A 1 111 ? 6.246 4.085 -6.659 1.00 92.38 111 SER A CA 1
ATOM 851 C C . SER A 1 111 ? 5.545 2.977 -5.875 1.00 92.38 111 SER A C 1
ATOM 853 O O . SER A 1 111 ? 5.153 1.962 -6.455 1.00 92.38 111 SER A O 1
ATOM 855 N N . ASP A 1 112 ? 5.319 3.195 -4.582 1.00 89.62 112 ASP A N 1
ATOM 856 C CA . ASP A 1 112 ? 4.388 2.415 -3.749 1.00 89.62 112 ASP A CA 1
ATOM 857 C C . ASP A 1 112 ? 4.696 0.908 -3.709 1.00 89.62 112 ASP A C 1
ATOM 859 O O . ASP A 1 112 ? 3.792 0.073 -3.617 1.00 89.62 112 ASP A O 1
ATOM 863 N N . LEU A 1 113 ? 5.974 0.536 -3.819 1.00 90.25 113 LEU A N 1
ATOM 864 C CA . LEU A 1 113 ? 6.393 -0.852 -3.656 1.0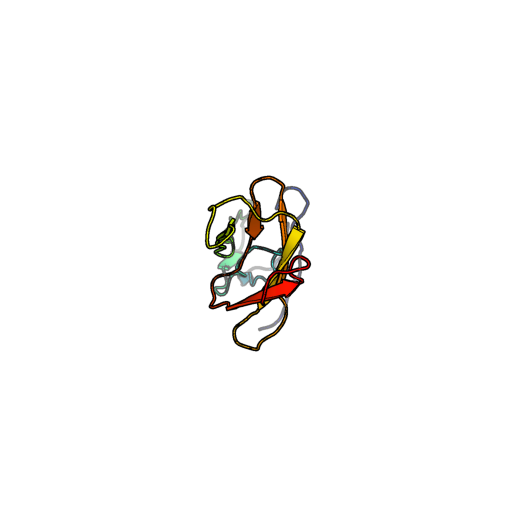0 90.25 113 LEU A CA 1
ATOM 865 C C . LEU A 1 113 ? 6.420 -1.174 -2.168 1.00 90.25 113 LEU A C 1
ATOM 867 O O . LEU A 1 113 ? 7.192 -0.572 -1.427 1.00 90.25 113 LEU A O 1
ATOM 871 N N . SER A 1 114 ? 5.607 -2.128 -1.718 1.00 87.81 114 SER A N 1
ATOM 872 C CA . SER A 1 114 ? 5.667 -2.613 -0.335 1.00 87.81 114 SER A CA 1
ATOM 873 C C . SER A 1 114 ? 7.070 -3.124 0.005 1.00 87.81 114 SER A C 1
ATOM 875 O O . SER A 1 114 ? 7.788 -3.599 -0.878 1.00 87.81 114 SER A O 1
ATOM 877 N N . VAL A 1 115 ? 7.466 -3.070 1.280 1.00 86.06 115 VAL A N 1
ATOM 878 C CA . VAL A 1 115 ? 8.738 -3.665 1.727 1.00 86.06 115 VAL A CA 1
ATOM 879 C C . VAL A 1 115 ? 8.832 -5.126 1.282 1.00 86.06 115 VAL A C 1
ATOM 881 O O . VAL A 1 115 ? 7.957 -5.941 1.568 1.00 86.06 115 VAL A O 1
ATOM 884 N N . GLY A 1 116 ? 9.914 -5.454 0.584 1.00 88.81 116 GLY A N 1
ATOM 885 C CA . GLY A 1 116 ? 10.128 -6.779 0.026 1.00 88.81 116 GLY A CA 1
ATOM 886 C C . GLY A 1 116 ? 11.341 -6.816 -0.891 1.00 88.81 116 GLY A C 1
ATOM 887 O O . GLY A 1 116 ? 12.026 -5.809 -1.083 1.00 88.81 116 GLY A O 1
ATOM 888 N N . LYS A 1 117 ? 11.605 -7.996 -1.453 1.00 92.81 117 LYS A N 1
ATOM 889 C CA . LYS A 1 117 ? 12.595 -8.165 -2.516 1.00 92.81 117 LYS A CA 1
ATOM 890 C C . LYS A 1 117 ? 11.884 -8.280 -3.855 1.00 92.81 117 LYS A C 1
ATOM 892 O O . LYS A 1 117 ? 10.847 -8.931 -3.960 1.00 92.81 117 LYS A O 1
ATOM 897 N N . TYR A 1 118 ? 12.483 -7.650 -4.854 1.00 95.94 118 TYR A N 1
ATOM 898 C CA . TYR A 1 118 ? 11.952 -7.580 -6.203 1.00 95.94 118 TYR A CA 1
ATOM 899 C C . TYR A 1 118 ? 13.065 -7.807 -7.218 1.00 95.94 118 TYR A C 1
ATOM 901 O O . TYR A 1 118 ? 14.232 -7.508 -6.948 1.00 95.94 118 TYR A O 1
ATOM 909 N N . GLU A 1 119 ? 12.681 -8.277 -8.396 1.00 96.50 119 GLU A N 1
ATOM 910 C CA . GLU A 1 119 ? 13.533 -8.343 -9.578 1.00 96.50 119 GLU A CA 1
ATOM 911 C C . GLU A 1 119 ? 12.998 -7.389 -10.649 1.00 96.50 119 GLU A C 1
ATOM 913 O O . GLU A 1 119 ? 11.788 -7.222 -10.804 1.00 96.50 119 GLU A O 1
ATOM 918 N N . LEU A 1 120 ? 13.901 -6.738 -11.382 1.00 96.69 120 LEU A N 1
ATOM 919 C CA . LEU A 1 120 ? 13.553 -5.891 -12.516 1.00 96.69 120 LEU A CA 1
ATOM 920 C C . LEU A 1 120 ? 13.923 -6.614 -13.810 1.00 96.69 120 LEU A C 1
ATOM 922 O O . LEU A 1 120 ? 15.099 -6.868 -14.064 1.00 96.69 120 LEU A O 1
ATOM 926 N N . VAL A 1 121 ? 12.929 -6.897 -14.646 1.00 96.75 121 VAL A N 1
ATOM 927 C CA . VAL A 1 121 ? 13.099 -7.636 -15.901 1.00 96.75 121 VAL A CA 1
ATOM 928 C C . VAL A 1 121 ? 12.811 -6.714 -17.081 1.00 96.75 121 VAL A C 1
ATOM 930 O O . VAL A 1 121 ? 11.706 -6.192 -17.208 1.00 96.75 121 VAL A O 1
ATOM 933 N N . GLU A 1 122 ? 13.779 -6.521 -17.981 1.00 96.81 122 GLU A N 1
ATOM 934 C CA . GLU A 1 122 ? 13.535 -5.852 -19.270 1.00 96.81 122 GLU A CA 1
ATOM 935 C C . GLU A 1 122 ? 12.662 -6.773 -20.136 1.00 96.81 122 GLU A C 1
ATOM 937 O O . GLU A 1 122 ? 13.053 -7.901 -20.432 1.00 96.81 122 GLU A O 1
ATOM 942 N N . VAL A 1 123 ? 11.458 -6.349 -20.523 1.00 96.00 123 VAL A N 1
ATOM 943 C CA . VAL A 1 123 ? 10.502 -7.190 -21.272 1.00 96.00 123 VAL A CA 1
ATOM 944 C C . VAL A 1 123 ? 10.386 -6.807 -22.739 1.00 96.00 123 VAL A C 1
ATOM 946 O O . VAL A 1 123 ? 10.271 -7.702 -23.574 1.00 96.00 123 VAL A O 1
ATOM 949 N N . GLU A 1 124 ? 10.493 -5.519 -23.055 1.00 93.56 124 GLU A N 1
ATOM 950 C CA . GLU A 1 124 ? 10.443 -4.992 -24.420 1.00 93.56 124 GLU A CA 1
ATOM 951 C C . GLU A 1 124 ? 11.597 -4.007 -24.606 1.00 93.56 124 GLU A C 1
ATOM 953 O O . GLU A 1 124 ? 11.811 -3.126 -23.773 1.00 93.56 124 GLU A O 1
ATOM 958 N N . SER A 1 125 ? 12.333 -4.167 -25.705 1.00 92.50 125 SER A N 1
ATOM 959 C CA . SER A 1 125 ? 13.481 -3.329 -26.050 1.00 92.50 125 SER A CA 1
ATOM 960 C C . SER A 1 125 ? 13.282 -2.669 -27.412 1.00 92.50 125 SER A C 1
ATOM 962 O O . SER A 1 125 ? 12.354 -2.998 -28.157 1.00 92.50 125 SER A O 1
ATOM 964 N N . LEU A 1 126 ? 14.168 -1.735 -27.748 1.00 93.00 126 LEU A N 1
ATOM 965 C CA . LEU A 1 126 ? 14.134 -1.017 -29.018 1.00 93.00 126 LEU A CA 1
ATOM 966 C C . LEU A 1 126 ? 14.717 -1.865 -30.165 1.00 93.00 126 LEU A C 1
ATOM 968 O O . LEU A 1 126 ? 15.647 -2.643 -29.941 1.00 93.00 126 LEU A O 1
ATOM 972 N N . PRO A 1 127 ? 14.238 -1.708 -31.416 1.00 90.44 127 PRO A N 1
ATOM 973 C CA . PRO A 1 127 ? 14.844 -2.372 -32.568 1.00 90.44 127 PRO A CA 1
ATOM 974 C C . PRO A 1 127 ? 16.352 -2.102 -32.656 1.00 90.44 127 PRO A C 1
ATOM 976 O O . PRO A 1 127 ? 16.793 -0.960 -32.560 1.00 90.44 127 PRO A O 1
ATOM 979 N N . GLY A 1 128 ? 17.146 -3.158 -32.844 1.00 88.75 128 GLY A N 1
ATOM 980 C CA . GLY A 1 128 ? 18.612 -3.073 -32.890 1.00 88.75 128 GLY A CA 1
ATOM 981 C C . GLY A 1 128 ? 19.309 -3.175 -31.528 1.00 88.75 128 GLY A C 1
ATOM 982 O O . GLY A 1 128 ? 20.520 -3.390 -31.499 1.00 88.75 128 GLY A O 1
ATOM 983 N N . TYR A 1 129 ? 18.568 -3.115 -30.417 1.00 86.94 129 TYR A N 1
ATOM 984 C CA . TYR A 1 129 ? 19.098 -3.352 -29.075 1.00 86.94 129 TYR A CA 1
ATOM 985 C C . TYR A 1 129 ? 18.914 -4.814 -28.663 1.00 86.94 129 TYR A C 1
ATOM 987 O O . TYR A 1 129 ? 17.902 -5.450 -28.963 1.00 86.94 129 TYR A O 1
ATOM 995 N N . LYS A 1 130 ? 19.923 -5.365 -27.983 1.00 83.00 130 LYS A N 1
ATOM 996 C CA . LYS A 1 130 ? 19.827 -6.687 -27.354 1.00 83.00 130 LYS A CA 1
ATOM 997 C C . LYS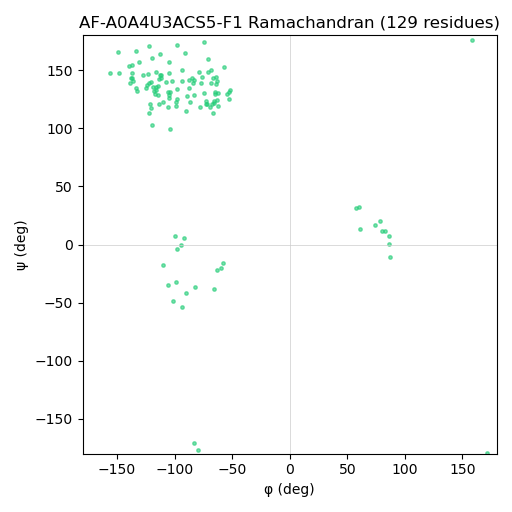 A 1 130 ? 19.183 -6.544 -25.978 1.00 83.00 130 LYS A C 1
ATOM 999 O O . LYS A 1 130 ? 19.527 -5.615 -25.250 1.00 83.00 130 LYS A O 1
ATOM 1004 N N . LYS A 1 131 ? 18.306 -7.491 -25.660 1.00 72.81 131 LYS A N 1
ATOM 1005 C CA . LYS A 1 131 ? 17.769 -7.727 -24.321 1.00 72.81 131 LYS A CA 1
ATOM 1006 C C . LYS A 1 131 ? 18.741 -8.571 -23.500 1.00 72.81 131 LYS A C 1
ATOM 1008 O O . LYS A 1 131 ? 19.413 -9.435 -24.114 1.00 72.81 131 LYS A O 1
#

Solvent-accessible surface area (backbone atoms only — not comparable to full-atom values): 8633 Å² total; per-residue (Å²): 138,82,86,86,79,86,83,68,63,48,100,86,72,49,70,83,84,79,91,75,68,72,45,80,50,66,50,68,71,85,78,64,58,91,65,42,44,65,60,85,72,61,52,74,52,73,43,61,88,87,70,84,72,83,88,83,81,90,86,86,72,50,67,52,63,59,47,70,50,80,46,79,41,55,42,90,84,81,59,47,53,39,52,64,34,27,34,33,36,19,40,87,84,67,48,84,74,48,74,45,52,19,36,87,76,3,36,30,74,47,69,79,38,62,80,78,65,70,46,81,42,82,76,46,70,54,92,95,58,85,129

Secondary structure (DSSP, 8-state):
----------TTS------PPSEEEEE------TTBPPP-S-EEEEE-TT--S--------PBPPEEEEEEE-B-TTT--B-TT-EEEEEETT--EEEEEE--TTSEEEEEEEESS-EEEEEEE--TT---

pLDDT: mean 93.75, std 4.53, range [72.81, 98.5]

Foldseek 3Di:
DDDPDDWDADPVRDTDDPDDDFFKDWAAQPDDDPQWDHDPDIHIDGDHPPDPDDDDDDDDIDGFDWDKDKDFDADPPPRQAFFFWKKFKAAPVRDTDDIWTAHNRNMTMDTGHGPHDIDIGGDDGDPPDDD

Radius of gyration: 24.98 Å; Cα contacts (8 Å, |Δi|>4): 203; chains: 1; bounding box: 54×28×69 Å

Organism: NCBI:txid1890302